Protein AF-A0A378C458-F1 (afdb_monomer_lite)

pLDDT: mean 85.9, std 11.45, range [47.75, 95.69]

Foldseek 3Di:
DVVVVVVVVVVVVVVVCCVPDPDNPPPDPCVVVVVVCVVVVVVCCQPPPPVNVVPD

Radius of gyration: 14.87 Å; chains: 1; bounding box: 30×21×35 Å

Structure (mmCIF, N/CA/C/O backbone):
data_AF-A0A378C458-F1
#
_entry.id   AF-A0A378C458-F1
#
loop_
_atom_site.group_PDB
_atom_site.id
_atom_site.type_symbol
_atom_site.label_atom_id
_atom_site.label_alt_id
_atom_site.label_comp_id
_atom_site.label_asym_id
_atom_site.label_entity_id
_atom_site.label_seq_id
_atom_site.pdbx_PDB_ins_code
_atom_site.Cartn_x
_atom_site.Cartn_y
_atom_site.Cartn_z
_atom_site.occupancy
_atom_site.B_iso_or_equiv
_atom_site.auth_seq_id
_atom_site.auth_comp_id
_atom_site.auth_asym_id
_atom_site.auth_atom_id
_atom_site.pdbx_PDB_model_num
ATOM 1 N N . MET A 1 1 ? -8.094 -8.753 -17.930 1.00 64.19 1 MET A N 1
ATOM 2 C CA . MET A 1 1 ? -8.292 -9.753 -16.853 1.00 64.19 1 MET A CA 1
ATOM 3 C C . MET A 1 1 ? -7.163 -9.777 -15.825 1.00 64.19 1 MET A C 1
ATOM 5 O O . MET A 1 1 ? -7.471 -9.732 -14.643 1.00 64.19 1 MET A O 1
ATOM 9 N N . GLN A 1 2 ? -5.881 -9.763 -16.215 1.00 82.25 2 GLN A N 1
ATOM 10 C CA . GLN A 1 2 ? -4.769 -9.807 -15.244 1.00 82.25 2 GLN A CA 1
ATOM 11 C C . GLN A 1 2 ? -4.665 -8.569 -14.332 1.00 82.25 2 GLN A C 1
ATOM 13 O O . GLN A 1 2 ? -4.485 -8.718 -13.130 1.00 82.25 2 GLN A O 1
ATOM 18 N N . ILE A 1 3 ? -4.853 -7.358 -14.869 1.00 87.62 3 ILE A N 1
ATOM 19 C CA . ILE A 1 3 ? -4.779 -6.113 -14.076 1.00 87.62 3 ILE A CA 1
ATOM 20 C C . ILE A 1 3 ? -5.904 -6.047 -13.032 1.00 87.62 3 ILE A C 1
ATOM 22 O O . ILE A 1 3 ? -5.663 -5.693 -11.883 1.00 87.62 3 ILE A O 1
ATOM 26 N N . LEU A 1 4 ? -7.123 -6.441 -13.418 1.00 92.88 4 LEU A N 1
ATOM 27 C CA . LEU A 1 4 ? -8.273 -6.472 -12.514 1.00 92.88 4 LEU A CA 1
ATOM 28 C C . LEU A 1 4 ? -8.049 -7.460 -11.362 1.00 92.88 4 LEU A C 1
ATOM 30 O O . LEU A 1 4 ? -8.286 -7.111 -10.213 1.00 92.88 4 LEU A O 1
ATOM 34 N N . MET A 1 5 ? -7.533 -8.658 -11.653 1.00 93.19 5 MET A N 1
ATOM 35 C CA . MET A 1 5 ? -7.204 -9.638 -10.614 1.00 93.19 5 MET A CA 1
ATOM 36 C C . MET A 1 5 ? -6.083 -9.136 -9.688 1.00 93.19 5 MET A C 1
ATOM 38 O O . MET A 1 5 ? -6.165 -9.315 -8.475 1.00 93.19 5 MET A O 1
ATOM 42 N N . GLY A 1 6 ? -5.072 -8.449 -10.233 1.00 89.44 6 GLY A N 1
ATOM 43 C CA . GLY A 1 6 ? -4.021 -7.809 -9.437 1.00 89.44 6 GLY A CA 1
ATOM 44 C C . GLY A 1 6 ? -4.563 -6.736 -8.486 1.00 89.44 6 GLY A C 1
ATOM 45 O O . GLY A 1 6 ? -4.205 -6.717 -7.309 1.00 89.44 6 GLY A O 1
ATOM 46 N N . LEU A 1 7 ? -5.484 -5.894 -8.966 1.00 90.06 7 LEU A N 1
ATOM 47 C CA . LEU A 1 7 ? -6.175 -4.894 -8.144 1.00 90.06 7 LEU A CA 1
ATOM 48 C C . LEU A 1 7 ? -7.027 -5.540 -7.046 1.00 90.06 7 LEU A C 1
ATOM 50 O O . LEU A 1 7 ? -6.953 -5.117 -5.893 1.00 90.06 7 LEU A O 1
ATOM 54 N N . ILE A 1 8 ? -7.789 -6.587 -7.380 1.00 95.69 8 ILE A N 1
ATOM 55 C CA . ILE A 1 8 ? -8.588 -7.342 -6.404 1.00 95.69 8 ILE A CA 1
ATOM 56 C C . ILE A 1 8 ? -7.682 -7.924 -5.314 1.00 95.69 8 ILE A C 1
ATOM 58 O O . ILE A 1 8 ? -7.990 -7.784 -4.131 1.00 95.69 8 ILE A O 1
ATOM 62 N N . GLY A 1 9 ? -6.540 -8.507 -5.688 1.00 93.44 9 GLY A N 1
ATOM 63 C CA . GLY A 1 9 ? -5.558 -9.028 -4.737 1.00 93.44 9 GLY A CA 1
ATOM 64 C C . GLY A 1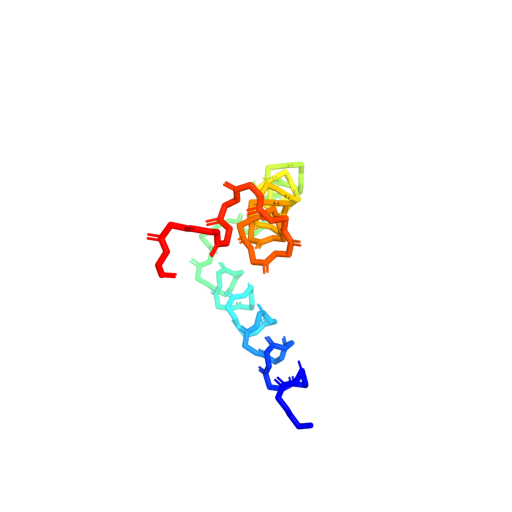 9 ? -5.030 -7.957 -3.779 1.00 93.44 9 GLY A C 1
ATOM 65 O O . GLY A 1 9 ? -5.019 -8.171 -2.568 1.00 93.44 9 GLY A O 1
ATOM 66 N N . MET A 1 10 ? -4.658 -6.777 -4.289 1.00 90.50 10 MET A N 1
ATOM 67 C CA . MET A 1 10 ? -4.195 -5.664 -3.447 1.00 90.50 10 MET A CA 1
ATOM 68 C C . MET A 1 10 ? -5.264 -5.205 -2.450 1.00 90.50 10 MET A C 1
ATOM 70 O O . MET A 1 10 ? -4.973 -5.044 -1.264 1.00 90.50 10 MET A O 1
ATOM 74 N N . VAL A 1 11 ? -6.507 -5.030 -2.908 1.00 93.38 11 VAL A N 1
ATOM 75 C CA . VAL A 1 11 ? -7.619 -4.610 -2.042 1.00 93.38 11 VAL A CA 1
ATOM 76 C C . VAL A 1 11 ? -7.926 -5.677 -0.990 1.00 93.38 11 VAL A C 1
ATOM 78 O O . VAL A 1 11 ? -8.122 -5.333 0.174 1.00 93.38 11 VAL A O 1
ATOM 81 N N . ALA A 1 12 ? -7.911 -6.960 -1.358 1.00 95.44 12 ALA A N 1
ATOM 82 C CA . ALA A 1 12 ? -8.138 -8.061 -0.425 1.00 95.44 12 ALA A CA 1
ATOM 83 C C . ALA A 1 12 ? -7.077 -8.101 0.688 1.00 95.44 12 ALA A C 1
ATOM 85 O O . ALA A 1 12 ? -7.427 -8.223 1.861 1.00 95.44 12 ALA A O 1
ATOM 86 N N . LEU A 1 13 ? -5.795 -7.928 0.349 1.00 92.56 13 LEU A N 1
ATOM 87 C CA . LEU A 1 13 ? -4.709 -7.890 1.336 1.00 92.56 13 LEU A CA 1
ATOM 88 C C . LEU A 1 13 ? -4.842 -6.700 2.298 1.00 92.56 13 LEU A C 1
ATOM 90 O O . LEU A 1 13 ? -4.690 -6.870 3.509 1.00 92.56 13 LEU A O 1
ATOM 94 N N . LEU A 1 14 ? -5.184 -5.513 1.787 1.00 90.06 14 LEU A N 1
ATOM 95 C CA . LEU A 1 14 ? -5.444 -4.338 2.625 1.00 90.06 14 LEU A CA 1
ATOM 96 C C . LEU A 1 14 ? -6.670 -4.543 3.526 1.00 90.06 14 LEU A C 1
ATOM 98 O O . LEU A 1 14 ? -6.629 -4.201 4.708 1.00 90.06 14 LEU A O 1
ATOM 102 N N . ALA A 1 15 ? -7.739 -5.144 2.999 1.00 92.50 15 ALA A N 1
ATOM 103 C CA . ALA A 1 15 ? -8.936 -5.461 3.770 1.00 92.50 15 ALA A CA 1
ATOM 104 C C . ALA A 1 15 ? -8.625 -6.442 4.909 1.00 92.50 15 ALA A C 1
ATOM 106 O O . ALA A 1 15 ? -9.032 -6.196 6.042 1.00 92.50 15 ALA A O 1
ATOM 107 N N . ILE A 1 16 ? -7.852 -7.501 4.646 1.00 94.38 16 ILE A N 1
ATOM 108 C CA . ILE A 1 16 ? -7.411 -8.460 5.671 1.00 94.38 16 ILE A CA 1
ATOM 109 C C . ILE A 1 16 ? -6.567 -7.762 6.742 1.00 94.38 16 ILE A C 1
ATOM 111 O O . ILE A 1 16 ? -6.828 -7.942 7.931 1.00 94.38 16 ILE A O 1
ATOM 115 N N . ALA A 1 17 ? -5.606 -6.921 6.348 1.00 90.25 17 ALA A N 1
ATOM 116 C CA . ALA A 1 17 ? -4.768 -6.178 7.290 1.00 90.25 17 ALA A CA 1
ATOM 117 C C . ALA A 1 17 ? -5.596 -5.260 8.205 1.00 90.25 17 ALA A C 1
ATOM 119 O O . ALA A 1 17 ? -5.345 -5.178 9.407 1.00 90.25 17 ALA A O 1
ATOM 120 N N . VAL A 1 18 ? -6.621 -4.601 7.658 1.00 89.88 18 VAL A N 1
ATOM 121 C CA . VAL A 1 18 ? -7.548 -3.774 8.442 1.00 89.88 18 VAL A CA 1
ATOM 122 C C . VAL A 1 18 ? -8.450 -4.639 9.326 1.00 89.88 18 VAL A C 1
ATOM 124 O O . VAL A 1 18 ? -8.684 -4.276 10.479 1.00 89.88 18 VAL A O 1
ATOM 127 N N . LEU A 1 19 ? -8.943 -5.777 8.826 1.00 92.38 19 LEU A N 1
ATOM 128 C CA . LEU A 1 19 ? -9.811 -6.701 9.564 1.00 92.38 19 LEU A CA 1
ATOM 129 C C . LEU A 1 19 ? -9.116 -7.342 10.766 1.00 92.38 19 LEU A C 1
ATOM 131 O O . LEU A 1 19 ? -9.736 -7.456 11.822 1.00 92.38 19 LEU A O 1
ATOM 135 N N . LEU A 1 20 ? -7.846 -7.702 10.614 1.00 93.88 20 LEU A N 1
ATOM 136 C CA . LEU A 1 20 ? -7.018 -8.283 11.670 1.00 93.88 20 LEU A CA 1
ATOM 137 C C . LEU A 1 20 ? -6.313 -7.226 12.539 1.00 93.88 20 LEU A C 1
ATOM 139 O O . LEU A 1 20 ? -5.621 -7.574 13.492 1.00 93.88 20 LEU A O 1
ATOM 143 N N . SER A 1 21 ? -6.477 -5.933 12.240 1.00 91.12 21 SER A N 1
ATOM 144 C CA . SER A 1 21 ? -5.871 -4.861 13.030 1.00 91.12 21 SER A CA 1
ATOM 145 C C . SER A 1 21 ? -6.517 -4.753 14.411 1.00 91.12 21 SER A C 1
ATOM 147 O O . SER A 1 21 ? -7.715 -4.488 14.544 1.00 91.12 21 SER A O 1
ATOM 149 N N . ASN A 1 22 ? -5.685 -4.886 15.446 1.00 90.75 22 ASN A N 1
ATOM 150 C CA . ASN A 1 22 ? -6.086 -4.754 16.845 1.00 90.75 22 ASN A CA 1
ATOM 151 C C . ASN A 1 22 ? -6.562 -3.329 17.190 1.00 90.75 22 ASN A C 1
ATOM 153 O O . ASN A 1 22 ? -7.392 -3.137 18.072 1.00 90.75 22 ASN A O 1
ATOM 157 N N . ASN A 1 23 ? -6.059 -2.308 16.484 1.00 87.75 23 ASN A N 1
ATOM 158 C CA . ASN A 1 23 ? -6.482 -0.924 16.685 1.00 87.75 23 ASN A CA 1
ATOM 159 C C . ASN A 1 23 ? -6.514 -0.150 15.363 1.00 87.75 23 ASN A C 1
ATOM 161 O O . ASN A 1 23 ? -5.564 0.530 14.976 1.00 87.75 23 ASN A O 1
ATOM 165 N N . ARG A 1 24 ? -7.665 -0.214 14.690 1.00 85.31 24 ARG A N 1
ATOM 166 C CA . ARG A 1 24 ? -7.893 0.426 13.383 1.00 85.31 24 ARG A CA 1
ATOM 167 C C . ARG A 1 24 ? -7.719 1.947 13.412 1.00 85.31 24 ARG A C 1
ATOM 169 O O . ARG A 1 24 ? -7.334 2.527 12.405 1.00 85.31 24 ARG A O 1
ATOM 176 N N . LYS A 1 25 ? -7.962 2.593 14.560 1.00 83.94 25 LYS A N 1
ATOM 177 C CA . LYS A 1 25 ? -7.783 4.046 14.734 1.00 83.94 25 LYS A CA 1
ATOM 178 C C . LYS A 1 25 ? -6.314 4.452 14.876 1.00 83.94 25 LYS A C 1
ATOM 180 O O . LYS A 1 25 ? -5.984 5.598 14.599 1.00 83.94 25 LYS A O 1
ATOM 185 N N . ALA A 1 26 ? -5.445 3.529 15.286 1.00 90.50 26 ALA A N 1
ATOM 186 C CA . ALA A 1 26 ? -4.005 3.761 15.384 1.00 90.50 26 ALA A CA 1
AT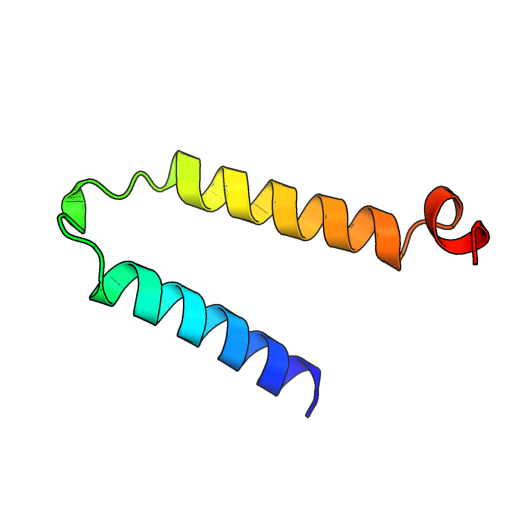OM 187 C C . ALA A 1 26 ? -3.267 3.538 14.052 1.00 90.50 26 ALA A C 1
ATOM 189 O O . ALA A 1 26 ? -2.052 3.723 13.990 1.00 90.50 26 ALA A O 1
ATOM 190 N N . ILE A 1 27 ? -3.974 3.142 12.984 1.00 87.00 27 ILE A N 1
ATOM 191 C CA . ILE A 1 27 ? -3.371 2.985 11.660 1.00 87.00 27 ILE A CA 1
ATOM 192 C C . ILE A 1 27 ? -2.899 4.359 11.178 1.00 87.00 27 ILE A C 1
ATOM 194 O O . ILE A 1 27 ? -3.694 5.237 10.844 1.00 87.00 27 ILE A O 1
ATOM 198 N N . ASN A 1 28 ? -1.581 4.539 11.127 1.00 90.19 28 ASN A N 1
ATOM 199 C CA . ASN A 1 28 ? -0.984 5.773 10.648 1.00 90.19 28 ASN A CA 1
ATOM 200 C C . ASN A 1 28 ? -0.939 5.774 9.117 1.00 90.19 28 ASN A C 1
ATOM 202 O O . ASN A 1 28 ? -0.132 5.075 8.498 1.00 90.19 28 ASN A O 1
ATOM 206 N N . LEU A 1 29 ? -1.784 6.607 8.510 1.00 86.94 29 LEU A N 1
ATOM 207 C CA . LEU A 1 29 ? -1.892 6.715 7.059 1.00 86.94 29 LEU A CA 1
ATOM 208 C C . LEU A 1 29 ? -0.567 7.126 6.400 1.00 86.94 29 LEU A C 1
ATOM 210 O O . LEU A 1 29 ? -0.271 6.654 5.309 1.00 86.94 29 LEU A O 1
ATOM 214 N N . ARG A 1 30 ? 0.269 7.940 7.066 1.00 92.06 30 ARG A N 1
ATOM 215 C CA . ARG A 1 30 ? 1.589 8.327 6.535 1.00 92.06 30 ARG A CA 1
ATOM 216 C C . ARG A 1 30 ? 2.521 7.124 6.419 1.00 92.06 30 ARG A C 1
ATOM 218 O O . ARG A 1 30 ? 3.230 7.004 5.427 1.00 92.06 30 ARG A O 1
ATOM 225 N N . THR A 1 31 ? 2.495 6.224 7.401 1.00 92.38 31 THR A N 1
ATOM 226 C CA . THR A 1 31 ? 3.310 5.001 7.390 1.00 92.38 31 THR A CA 1
ATOM 227 C C . THR A 1 31 ? 2.826 4.028 6.320 1.00 92.38 31 THR A C 1
ATOM 229 O O . THR A 1 31 ? 3.636 3.522 5.549 1.00 92.38 31 THR A O 1
ATOM 232 N N . VAL A 1 32 ? 1.511 3.803 6.230 1.00 90.06 32 VAL A N 1
ATOM 233 C CA . VAL A 1 32 ? 0.925 2.885 5.238 1.00 90.06 32 VAL A CA 1
ATOM 234 C C . VAL A 1 32 ? 1.137 3.401 3.812 1.00 90.06 32 VAL A C 1
ATOM 236 O O . VAL A 1 32 ? 1.580 2.646 2.951 1.00 90.06 32 VAL A O 1
ATOM 239 N N . LEU A 1 33 ? 0.889 4.692 3.564 1.00 90.50 33 LEU A N 1
ATOM 240 C CA . LEU A 1 33 ? 1.117 5.307 2.252 1.00 90.50 33 LEU A CA 1
ATOM 241 C C . LEU A 1 33 ? 2.603 5.347 1.894 1.00 90.50 33 LEU A C 1
ATOM 243 O O . LEU A 1 33 ? 2.954 5.059 0.754 1.00 90.50 33 LEU A O 1
ATOM 247 N N . GLY A 1 34 ? 3.478 5.649 2.858 1.00 94.50 34 GLY A N 1
ATOM 248 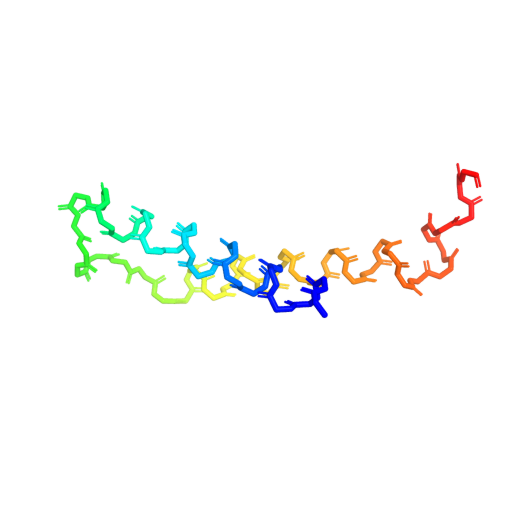C CA . GLY A 1 34 ? 4.925 5.612 2.650 1.00 94.50 34 GLY A CA 1
ATOM 249 C C . GLY A 1 34 ? 5.405 4.220 2.239 1.00 94.50 34 GLY A C 1
ATOM 250 O O . GLY A 1 34 ? 6.101 4.082 1.235 1.00 94.50 34 GLY A O 1
ATOM 251 N N . ALA A 1 35 ? 4.967 3.181 2.954 1.00 91.88 35 ALA A N 1
ATOM 252 C CA . ALA A 1 35 ? 5.279 1.795 2.612 1.00 91.88 35 ALA A CA 1
ATOM 253 C C . ALA A 1 35 ? 4.759 1.414 1.215 1.00 91.88 35 ALA A C 1
ATOM 255 O O . ALA A 1 35 ? 5.484 0.794 0.438 1.00 91.88 35 ALA A O 1
ATOM 256 N N . TRP A 1 36 ? 3.540 1.833 0.865 1.00 90.69 36 TRP A N 1
ATOM 257 C CA . TRP A 1 36 ? 2.946 1.549 -0.442 1.00 90.69 36 TRP A CA 1
ATOM 258 C C . TRP A 1 36 ? 3.690 2.239 -1.596 1.00 90.69 36 TRP A C 1
ATOM 260 O O . TRP A 1 36 ? 3.986 1.597 -2.603 1.00 90.69 36 TRP A O 1
ATOM 270 N N . ILE A 1 37 ? 4.065 3.513 -1.439 1.00 94.19 37 ILE A N 1
ATOM 271 C CA . ILE A 1 37 ? 4.860 4.254 -2.434 1.00 94.19 37 ILE A CA 1
ATOM 272 C C . ILE A 1 37 ? 6.212 3.578 -2.653 1.00 94.19 37 ILE A C 1
ATOM 274 O O . ILE A 1 37 ? 6.629 3.400 -3.796 1.00 94.19 37 ILE A O 1
ATOM 278 N N . ILE A 1 38 ? 6.885 3.172 -1.574 1.00 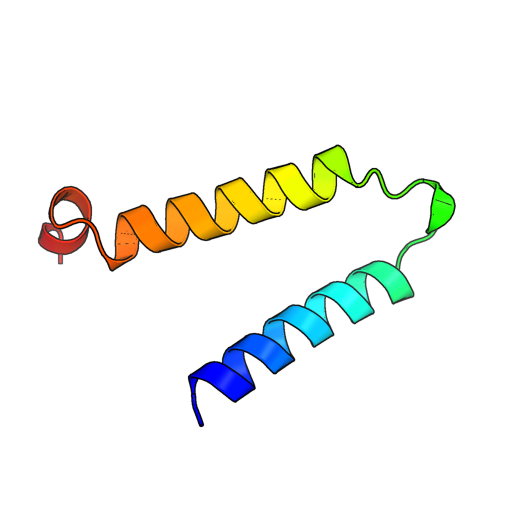94.19 38 ILE A N 1
ATOM 279 C CA . ILE A 1 38 ? 8.166 2.465 -1.661 1.00 94.19 38 ILE A CA 1
ATOM 280 C C . ILE A 1 38 ? 7.986 1.131 -2.396 1.00 94.19 38 ILE A C 1
ATOM 282 O O . ILE A 1 38 ? 8.762 0.822 -3.297 1.00 94.19 38 ILE A O 1
ATOM 286 N N . GLN A 1 39 ? 6.945 0.364 -2.066 1.00 90.94 39 GLN A N 1
ATOM 287 C CA . GLN A 1 39 ? 6.666 -0.925 -2.698 1.00 90.94 39 GLN A CA 1
ATOM 288 C C . GLN A 1 39 ? 6.418 -0.787 -4.206 1.00 90.94 39 GLN A C 1
ATOM 290 O O . GLN A 1 39 ? 7.028 -1.505 -5.0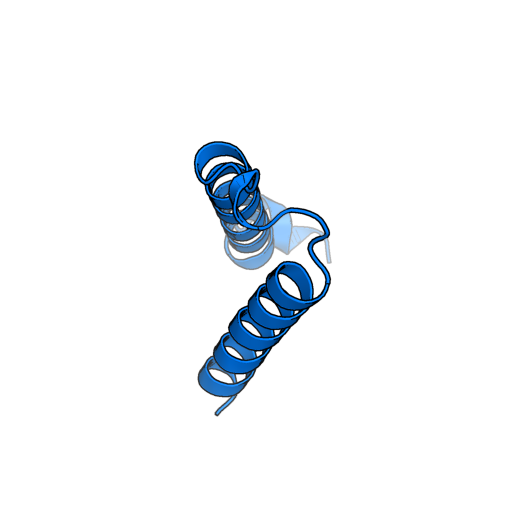02 1.00 90.94 39 GLN A O 1
ATOM 295 N N . VAL A 1 40 ? 5.550 0.144 -4.609 1.00 90.69 40 VAL A N 1
ATOM 296 C CA . VAL A 1 40 ? 5.262 0.407 -6.026 1.00 90.69 40 VAL A CA 1
ATOM 297 C C . VAL A 1 40 ? 6.497 0.965 -6.730 1.00 90.69 40 VAL A C 1
ATOM 299 O O . VAL A 1 40 ? 6.811 0.525 -7.833 1.00 90.69 40 VAL A O 1
ATOM 302 N N . GLY A 1 41 ? 7.228 1.881 -6.092 1.00 92.88 41 GLY A N 1
ATOM 303 C CA . GLY A 1 41 ? 8.435 2.492 -6.645 1.00 92.88 41 GLY A CA 1
ATOM 304 C C . GLY A 1 41 ? 9.536 1.471 -6.924 1.00 92.88 41 GLY A C 1
ATOM 305 O O . GLY A 1 41 ? 10.084 1.451 -8.023 1.00 92.88 41 GLY A O 1
ATOM 306 N N . ILE A 1 42 ? 9.817 0.577 -5.973 1.00 91.19 42 ILE A N 1
ATOM 307 C CA . ILE A 1 42 ? 10.805 -0.497 -6.149 1.00 91.19 42 ILE A CA 1
ATOM 308 C C . ILE A 1 42 ? 10.336 -1.493 -7.214 1.00 91.19 42 ILE A C 1
ATOM 310 O O . ILE A 1 42 ? 11.115 -1.852 -8.096 1.00 91.19 42 ILE A O 1
ATOM 314 N N . GLY A 1 43 ? 9.069 -1.917 -7.173 1.00 88.56 43 GLY A N 1
ATOM 315 C CA . GLY A 1 43 ? 8.518 -2.831 -8.176 1.00 88.56 43 GLY A CA 1
ATOM 316 C C . GLY A 1 43 ? 8.593 -2.251 -9.588 1.00 88.56 43 GLY A C 1
ATOM 317 O O . GLY A 1 43 ? 9.013 -2.936 -10.518 1.00 88.56 43 GLY A O 1
ATOM 318 N N . ALA A 1 44 ? 8.261 -0.968 -9.743 1.00 88.94 44 ALA A N 1
ATOM 319 C CA . ALA A 1 44 ? 8.347 -0.279 -11.020 1.00 88.94 44 ALA A CA 1
ATOM 320 C C . ALA A 1 44 ? 9.801 -0.124 -11.493 1.00 88.94 44 ALA A C 1
ATOM 322 O O . ALA A 1 44 ? 10.099 -0.371 -12.662 1.00 88.94 44 ALA A O 1
ATOM 323 N N . LEU A 1 45 ? 10.712 0.230 -10.582 1.00 88.62 45 LEU A N 1
ATOM 324 C CA . LEU A 1 45 ? 12.138 0.361 -10.872 1.00 88.62 45 LEU A CA 1
ATOM 325 C C . LEU A 1 45 ? 12.717 -0.956 -11.403 1.00 88.62 45 LEU A C 1
ATOM 327 O O . LEU A 1 45 ? 13.355 -0.969 -12.449 1.00 88.62 45 LEU A O 1
ATOM 331 N N . ILE A 1 46 ? 12.470 -2.070 -10.715 1.00 86.88 46 ILE A N 1
ATOM 332 C CA . ILE A 1 46 ? 13.039 -3.371 -11.096 1.00 86.88 46 ILE A CA 1
ATOM 333 C C . ILE A 1 46 ? 12.428 -3.893 -12.403 1.00 86.88 46 ILE A C 1
ATOM 335 O O . ILE A 1 46 ? 13.157 -4.402 -13.252 1.00 86.88 46 ILE A O 1
ATOM 339 N N . LEU A 1 47 ? 11.107 -3.781 -12.570 1.00 85.38 47 LEU A N 1
ATOM 340 C CA . LEU A 1 47 ? 10.404 -4.400 -13.698 1.00 85.38 47 LEU A CA 1
ATOM 341 C C . LEU A 1 47 ? 10.468 -3.577 -14.990 1.00 85.38 47 LEU A C 1
ATOM 343 O O . LEU A 1 47 ? 10.393 -4.160 -16.069 1.00 85.38 47 LEU A O 1
ATOM 347 N N . TYR A 1 48 ? 10.602 -2.249 -14.903 1.00 81.69 48 TYR A N 1
ATOM 348 C CA . TYR A 1 48 ? 10.531 -1.371 -16.077 1.00 81.69 48 TYR A CA 1
ATOM 349 C C . TYR A 1 48 ? 11.822 -0.602 -16.375 1.00 81.69 48 TYR A C 1
ATOM 351 O O . TYR A 1 48 ? 11.967 -0.114 -17.496 1.00 81.69 48 TYR A O 1
ATOM 359 N N . VAL A 1 49 ? 12.777 -0.489 -15.438 1.00 83.62 49 VAL A N 1
ATOM 360 C CA . VAL A 1 49 ? 14.049 0.202 -15.712 1.00 83.62 49 VAL A CA 1
ATOM 361 C C . VAL A 1 49 ? 15.111 -0.784 -16.232 1.00 83.62 49 VAL A C 1
ATOM 363 O O . VAL A 1 49 ? 15.471 -1.739 -15.537 1.00 83.62 49 VAL A O 1
ATOM 366 N N . PRO A 1 50 ? 15.698 -0.543 -17.426 1.00 69.12 50 PRO A N 1
ATOM 367 C CA . PRO A 1 50 ? 16.660 -1.453 -18.066 1.00 69.12 50 PRO A CA 1
ATOM 368 C C . PRO A 1 50 ? 17.924 -1.747 -17.247 1.00 69.12 50 PRO A C 1
ATOM 370 O O . PRO A 1 50 ? 18.574 -2.768 -17.466 1.00 69.12 50 PRO A O 1
ATOM 373 N N . ALA A 1 51 ? 18.278 -0.866 -16.304 1.00 69.50 51 ALA A N 1
ATOM 374 C CA . ALA A 1 51 ? 19.415 -1.051 -15.403 1.00 69.50 51 ALA A CA 1
ATOM 375 C C . ALA A 1 51 ? 19.242 -2.255 -14.450 1.00 69.50 51 ALA A C 1
ATOM 377 O O . ALA A 1 51 ? 20.244 -2.824 -14.025 1.00 69.50 51 ALA A O 1
ATOM 378 N N . GLY A 1 52 ? 18.000 -2.665 -14.149 1.00 57.62 52 GLY A N 1
ATOM 379 C CA . GLY A 1 52 ? 17.682 -3.864 -13.357 1.00 57.62 52 GLY A CA 1
ATOM 380 C C . GLY A 1 52 ? 17.281 -5.079 -14.202 1.00 57.62 52 GLY A C 1
ATOM 381 O O . GLY A 1 52 ? 17.601 -6.210 -13.845 1.00 57.62 52 GLY A O 1
ATOM 382 N N . ALA A 1 53 ? 16.648 -4.854 -15.356 1.00 56.75 53 ALA A N 1
ATOM 383 C CA . ALA A 1 53 ? 16.142 -5.920 -16.225 1.00 56.75 53 ALA A CA 1
ATOM 384 C C . ALA A 1 53 ? 17.236 -6.716 -16.970 1.00 56.75 53 ALA A C 1
ATOM 386 O O . ALA A 1 53 ? 16.971 -7.810 -17.452 1.00 56.75 53 ALA A O 1
ATOM 387 N N . ARG A 1 54 ? 18.469 -6.196 -17.069 1.00 54.75 54 ARG A N 1
ATOM 388 C CA . ARG A 1 54 ? 19.568 -6.804 -17.852 1.00 54.75 54 ARG A CA 1
ATOM 389 C C . ARG A 1 54 ? 20.386 -7.871 -17.092 1.00 54.75 54 ARG A C 1
ATOM 391 O O . ARG A 1 54 ? 21.421 -8.303 -17.589 1.00 54.75 54 ARG A O 1
ATOM 398 N N . ARG A 1 55 ? 19.988 -8.274 -15.877 1.00 57.69 55 ARG A N 1
ATOM 399 C CA . ARG A 1 55 ? 20.734 -9.258 -15.056 1.00 57.69 55 ARG A CA 1
ATOM 400 C C . ARG A 1 55 ? 20.182 -10.697 -15.127 1.00 57.69 55 ARG A C 1
ATOM 402 O O . ARG A 1 55 ? 20.690 -11.540 -14.393 1.00 57.69 55 ARG A O 1
ATOM 409 N N . TYR A 1 56 ? 19.208 -10.983 -15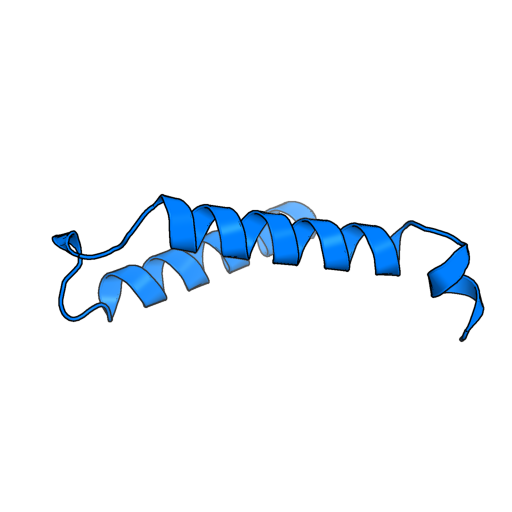.992 1.00 47.75 56 TYR A N 1
ATOM 410 C CA . TYR A 1 56 ? 18.701 -12.338 -16.252 1.00 47.75 56 TYR A CA 1
ATOM 411 C C . TYR A 1 56 ? 18.697 -12.626 -17.750 1.00 47.75 56 TYR A C 1
ATOM 413 O O . TYR A 1 56 ? 18.309 -11.707 -18.508 1.00 47.75 56 TYR A O 1
#

Secondary structure (DSSP, 8-state):
-HHHHHHHHHHHHHHHHHHT-S-GGG--HHHHHHHHHHHHHHHHHHHH-HHHHTT-

Sequence (56 aa):
MQILMGLIGMVALLAIAVLLSNNRKAINLRTVLGAWIIQVGIGALILYVPAGARRY

InterPro domains:
  IPR002668 Concentrative nucleoside transporter N-terminal domain [PF01773] (8-53)

Organism: Klebsiella pneumoniae subsp. ozaenae (NCBI:txid574)